Protein AF-A0A1G1RNY9-F1 (afdb_monomer_lite)

Foldseek 3Di:
DVVVVVVVVVVVVDDDVPLVVQLVVQLVVLVVLLVVCVVVVHDDPVLSVVSSVLSSLLSNLVVLQVCCLPVCQPPPVSLVVSLVSLVVVLVVCVVPHDPLQNVLSVVSNVSSPPVSVPNDDPVVSVVVSVVSVVSNVVSSVVRVD

Structure (mmCIF, N/CA/C/O backbone):
data_AF-A0A1G1RNY9-F1
#
_entry.id   AF-A0A1G1RNY9-F1
#
loop_
_atom_site.group_PDB
_atom_site.id
_atom_site.type_symbol
_atom_site.label_atom_id
_atom_site.label_alt_id
_atom_site.label_comp_id
_atom_site.label_asym_id
_atom_site.label_entity_id
_atom_site.label_seq_id
_atom_site.pdbx_PDB_ins_code
_atom_site.Cartn_x
_atom_site.Cartn_y
_atom_site.Cartn_z
_atom_site.occupancy
_atom_site.B_iso_or_equiv
_atom_site.auth_seq_id
_atom_site.auth_comp_id
_atom_site.auth_asym_id
_atom_site.auth_atom_id
_atom_site.pdbx_PDB_model_num
ATOM 1 N N . MET A 1 1 ? -31.100 11.028 -14.179 1.00 54.72 1 MET A N 1
ATOM 2 C CA . MET A 1 1 ? -31.527 11.177 -12.768 1.00 54.72 1 MET A CA 1
ATOM 3 C C . MET A 1 1 ? -32.074 9.906 -12.084 1.00 54.72 1 MET A C 1
ATOM 5 O O . MET A 1 1 ? -31.910 9.841 -10.874 1.00 54.72 1 MET A O 1
ATOM 9 N N . PRO A 1 2 ? -32.613 8.858 -12.756 1.00 57.78 2 PRO A N 1
ATOM 10 C CA . PRO A 1 2 ? -33.042 7.624 -12.059 1.00 57.78 2 PRO A CA 1
ATOM 11 C C . PRO A 1 2 ? -31.883 6.740 -11.557 1.00 57.78 2 PRO A C 1
ATOM 13 O O . PRO A 1 2 ? -32.004 6.052 -10.549 1.00 57.78 2 PRO A O 1
ATOM 16 N N . MET A 1 3 ? -30.730 6.781 -12.235 1.00 55.59 3 MET A N 1
ATOM 17 C CA . MET A 1 3 ? -29.576 5.925 -11.914 1.00 55.59 3 MET A CA 1
ATOM 18 C C . MET A 1 3 ? -28.816 6.337 -10.641 1.00 55.59 3 MET A C 1
ATOM 20 O O . MET A 1 3 ? -28.158 5.507 -10.019 1.00 55.59 3 MET A O 1
ATOM 24 N N . LEU A 1 4 ? -28.918 7.603 -10.221 1.00 61.19 4 LEU A N 1
ATOM 25 C CA . LEU A 1 4 ? -28.276 8.097 -8.996 1.00 61.19 4 LEU A CA 1
ATOM 26 C C . LEU A 1 4 ? -28.986 7.584 -7.739 1.00 61.19 4 LEU A C 1
ATOM 28 O O . LEU A 1 4 ? -28.325 7.192 -6.784 1.00 61.19 4 LEU A O 1
ATOM 32 N N . VAL A 1 5 ? -30.317 7.503 -7.764 1.00 63.72 5 VAL A N 1
ATOM 33 C CA . VAL A 1 5 ? -31.115 7.018 -6.627 1.00 63.72 5 VAL A CA 1
ATOM 34 C C . VAL A 1 5 ? -30.909 5.518 -6.414 1.00 63.72 5 VAL A C 1
ATOM 36 O O . VAL A 1 5 ? -30.759 5.078 -5.280 1.00 63.72 5 VAL A O 1
ATOM 39 N N . ILE A 1 6 ? -30.796 4.743 -7.498 1.00 59.25 6 ILE A N 1
ATOM 40 C CA . ILE A 1 6 ? -30.492 3.305 -7.438 1.00 59.25 6 ILE A CA 1
ATOM 41 C C . ILE A 1 6 ? -29.074 3.074 -6.894 1.00 59.25 6 ILE A C 1
ATOM 43 O O . ILE A 1 6 ? -28.884 2.230 -6.019 1.00 59.25 6 ILE A O 1
ATOM 47 N N . ASN A 1 7 ? -28.085 3.862 -7.330 1.00 56.06 7 ASN A N 1
ATOM 48 C CA . ASN A 1 7 ? -26.722 3.768 -6.797 1.00 56.06 7 ASN A CA 1
ATOM 49 C C . ASN A 1 7 ? -26.631 4.169 -5.320 1.00 56.06 7 ASN A C 1
ATOM 51 O O . ASN A 1 7 ? -25.933 3.504 -4.559 1.00 56.06 7 ASN A O 1
ATOM 55 N N . VAL A 1 8 ? -27.362 5.200 -4.887 1.00 62.81 8 VAL A N 1
ATOM 56 C CA . VAL A 1 8 ? -27.423 5.596 -3.471 1.00 62.81 8 VAL A CA 1
ATOM 57 C C . VAL A 1 8 ? -28.157 4.538 -2.641 1.00 62.81 8 VAL A C 1
ATOM 59 O O . VAL A 1 8 ? -27.695 4.187 -1.560 1.00 62.81 8 VAL A O 1
ATOM 62 N N . TYR A 1 9 ? -29.225 3.935 -3.166 1.00 63.81 9 TYR A N 1
ATOM 63 C CA . TYR A 1 9 ? -29.951 2.844 -2.509 1.00 63.81 9 TYR A CA 1
ATOM 64 C C . TYR A 1 9 ? -29.079 1.590 -2.311 1.00 63.81 9 TYR A C 1
ATOM 66 O O . TYR A 1 9 ? -29.070 1.009 -1.226 1.00 63.81 9 TYR A O 1
ATOM 74 N N . PHE A 1 10 ? -28.272 1.206 -3.309 1.00 56.22 10 PHE A N 1
ATOM 75 C CA . PHE A 1 10 ? -27.309 0.104 -3.171 1.00 56.22 10 PHE A CA 1
ATOM 76 C C . PHE A 1 10 ? -26.092 0.469 -2.306 1.00 56.22 10 PHE A C 1
ATOM 78 O O . PHE A 1 10 ? -25.581 -0.393 -1.590 1.00 56.22 10 PHE A O 1
ATOM 85 N N . ALA A 1 11 ? -25.655 1.733 -2.309 1.00 51.34 11 ALA A N 1
ATOM 86 C CA . ALA A 1 11 ? -24.594 2.223 -1.427 1.00 51.34 11 ALA A CA 1
ATOM 87 C C . ALA A 1 11 ? -25.014 2.213 0.054 1.00 51.34 11 ALA A C 1
ATOM 89 O O . ALA A 1 11 ? -24.195 1.925 0.926 1.00 51.34 11 ALA A O 1
ATOM 90 N N . LEU A 1 12 ? -26.297 2.452 0.339 1.00 56.03 12 LEU A N 1
ATOM 91 C CA . LEU A 1 12 ? -26.866 2.419 1.689 1.00 56.03 12 LEU A CA 1
ATOM 92 C C . LEU A 1 12 ? -27.082 0.991 2.226 1.00 56.03 12 LEU A C 1
ATOM 94 O O . LEU A 1 12 ? -27.196 0.806 3.437 1.00 56.03 12 LEU A O 1
ATOM 98 N N . ARG A 1 13 ? -27.084 -0.036 1.360 1.00 55.50 13 ARG A N 1
ATOM 99 C CA . ARG A 1 13 ? -27.417 -1.427 1.728 1.00 55.50 13 ARG A CA 1
ATOM 100 C C . ARG A 1 13 ? -26.232 -2.330 2.104 1.00 55.50 13 ARG A C 1
ATOM 102 O O . ARG A 1 13 ? -26.416 -3.537 2.178 1.00 55.50 13 ARG A O 1
ATOM 109 N N . ASN A 1 14 ? -25.047 -1.758 2.360 1.00 55.66 14 ASN A N 1
ATOM 110 C CA . ASN A 1 14 ? -23.977 -2.316 3.210 1.00 55.66 14 ASN A CA 1
ATOM 111 C C . AS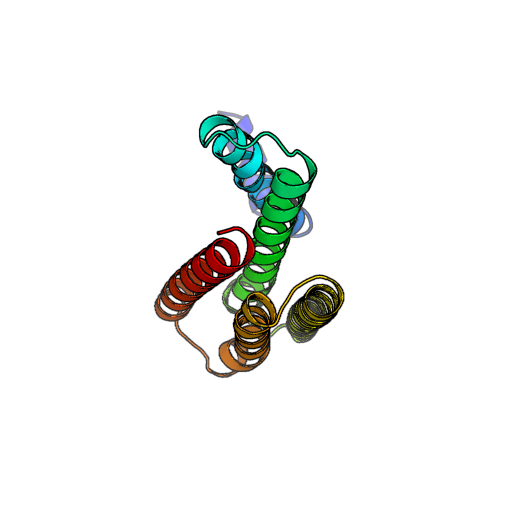N A 1 14 ? -23.900 -3.860 3.272 1.00 55.66 14 ASN A C 1
ATOM 113 O O . ASN A 1 14 ? -24.383 -4.399 4.264 1.00 55.66 14 ASN A O 1
ATOM 117 N N . GLN A 1 15 ? -23.242 -4.568 2.328 1.00 55.56 15 GLN A N 1
ATOM 118 C CA . GLN A 1 15 ? -22.526 -5.795 2.751 1.00 55.56 15 GLN A CA 1
ATOM 119 C C . GLN A 1 15 ? -21.467 -6.458 1.850 1.00 55.56 15 GLN A C 1
ATOM 121 O O . GLN A 1 15 ? -20.519 -6.947 2.450 1.00 55.56 15 GLN A O 1
ATOM 126 N N . GLU A 1 16 ? -21.468 -6.437 0.508 1.00 46.84 16 GLU A N 1
ATOM 127 C CA . GLU A 1 16 ? -20.471 -7.281 -0.225 1.00 46.84 16 GLU A CA 1
ATOM 128 C C . GLU A 1 16 ? -19.562 -6.577 -1.249 1.00 46.84 16 GLU A C 1
ATOM 130 O O . GLU A 1 16 ? -18.463 -7.049 -1.534 1.00 46.84 16 GLU A O 1
ATOM 135 N N . ARG A 1 17 ? -19.914 -5.382 -1.737 1.00 54.72 17 ARG A N 1
ATOM 136 C CA . ARG A 1 17 ? -19.133 -4.699 -2.790 1.00 54.72 17 ARG A CA 1
ATOM 137 C C . ARG A 1 17 ? -17.957 -3.842 -2.309 1.00 54.72 17 ARG A C 1
ATOM 139 O O . ARG A 1 17 ? -17.184 -3.387 -3.134 1.00 54.72 17 ARG A O 1
ATOM 146 N N . SER A 1 18 ? -17.751 -3.619 -1.008 1.00 73.12 18 SER A N 1
ATOM 147 C CA . SER A 1 18 ? -16.722 -2.642 -0.590 1.00 73.12 18 SER A CA 1
ATOM 148 C C . SER A 1 18 ? -15.277 -3.143 -0.704 1.00 73.12 18 SER A C 1
ATOM 150 O O . SER A 1 18 ? -14.403 -2.356 -1.022 1.00 73.12 18 SER A O 1
ATOM 152 N N . LEU A 1 19 ? -14.979 -4.414 -0.400 1.00 79.69 19 LEU A N 1
ATOM 153 C CA . LEU A 1 19 ? -13.601 -4.935 -0.481 1.00 79.69 19 LEU A CA 1
ATOM 154 C C . LEU A 1 19 ? -13.209 -5.264 -1.913 1.00 79.69 19 LEU A C 1
ATOM 156 O O . LEU A 1 19 ? -12.130 -4.881 -2.346 1.00 79.69 19 LEU A O 1
ATOM 160 N N . LEU A 1 20 ? -14.110 -5.914 -2.645 1.00 83.50 20 LEU A N 1
ATOM 161 C CA . LEU A 1 20 ? -13.889 -6.241 -4.047 1.00 83.50 20 LEU A CA 1
ATOM 162 C C . LEU A 1 20 ? -13.754 -4.977 -4.902 1.00 83.50 20 LEU A C 1
ATOM 164 O O . LEU A 1 20 ? -12.868 -4.932 -5.746 1.00 83.50 20 LEU A O 1
ATOM 168 N N . ASN A 1 21 ? -14.546 -3.927 -4.644 1.00 86.31 21 ASN A N 1
ATOM 169 C CA . ASN A 1 21 ? -14.378 -2.656 -5.354 1.00 86.31 21 ASN A CA 1
ATOM 170 C C . ASN A 1 21 ? -13.049 -1.977 -5.013 1.00 86.31 21 ASN A C 1
ATOM 172 O O . ASN A 1 21 ? -12.406 -1.450 -5.914 1.00 86.31 21 ASN A O 1
ATOM 176 N N . ASP A 1 22 ? -12.618 -2.007 -3.747 1.00 90.12 22 ASP A N 1
ATOM 177 C CA . ASP A 1 22 ? -11.312 -1.454 -3.376 1.00 90.12 22 ASP A CA 1
ATOM 178 C C . ASP A 1 22 ? -10.179 -2.228 -4.071 1.00 90.12 22 ASP A C 1
ATOM 180 O O . ASP A 1 22 ? -9.247 -1.618 -4.584 1.00 90.12 22 ASP A O 1
ATOM 184 N N . PHE A 1 23 ? -10.274 -3.558 -4.164 1.00 91.69 23 PHE A N 1
ATOM 185 C CA . PHE A 1 23 ? -9.294 -4.373 -4.891 1.00 91.69 23 PHE A CA 1
ATOM 186 C C . PHE A 1 23 ? -9.332 -4.139 -6.398 1.00 91.69 23 PHE A C 1
ATOM 188 O O . PHE A 1 23 ? -8.274 -4.071 -7.014 1.00 91.69 23 PHE A O 1
ATOM 195 N N . ALA A 1 24 ? -10.514 -3.969 -6.991 1.00 92.94 24 ALA A N 1
ATOM 196 C CA . ALA A 1 24 ? -10.652 -3.622 -8.401 1.00 92.94 24 ALA A CA 1
ATOM 197 C C . ALA A 1 24 ? -10.037 -2.247 -8.702 1.00 92.94 24 ALA A C 1
ATOM 199 O O . ALA A 1 24 ? -9.327 -2.098 -9.692 1.00 92.94 24 ALA A O 1
ATOM 200 N N . ALA A 1 25 ? -10.245 -1.264 -7.821 1.00 91.81 25 ALA A N 1
ATOM 201 C CA . ALA A 1 25 ? -9.629 0.051 -7.943 1.00 91.81 25 ALA A CA 1
ATOM 202 C C . ALA A 1 25 ? -8.101 -0.030 -7.803 1.00 91.81 25 ALA A C 1
ATOM 204 O O . ALA A 1 25 ? -7.382 0.505 -8.641 1.00 91.81 25 ALA A O 1
ATOM 205 N N . VAL A 1 26 ? -7.593 -0.748 -6.793 1.00 95.94 26 VAL A N 1
ATOM 206 C CA . VAL A 1 26 ? -6.148 -0.978 -6.623 1.00 95.94 26 VAL A CA 1
ATOM 207 C C . VAL A 1 26 ? -5.558 -1.674 -7.845 1.00 95.94 26 VAL A C 1
ATOM 209 O O . VAL A 1 26 ? -4.520 -1.242 -8.337 1.00 95.94 26 VAL A O 1
ATOM 212 N N . LEU A 1 27 ? -6.230 -2.703 -8.369 1.00 96.50 27 LEU A N 1
ATOM 213 C CA . LEU A 1 27 ? -5.826 -3.400 -9.586 1.00 96.50 27 LEU A CA 1
ATOM 214 C C . LEU A 1 27 ? -5.719 -2.417 -10.752 1.00 96.50 27 LEU A C 1
ATOM 216 O O . LEU A 1 27 ? -4.660 -2.317 -11.364 1.00 96.50 27 LEU A O 1
ATOM 220 N N . GLN A 1 28 ? -6.783 -1.652 -11.007 1.00 96.56 28 GLN A N 1
ATOM 221 C CA . GLN A 1 28 ? -6.839 -0.674 -12.090 1.00 96.56 28 GLN A CA 1
ATOM 222 C C . GLN A 1 28 ? -5.733 0.381 -11.974 1.00 96.56 28 GLN A C 1
ATOM 224 O O . GLN A 1 28 ? -5.083 0.686 -12.971 1.00 96.56 28 GLN A O 1
ATOM 229 N N . PHE A 1 29 ? -5.481 0.909 -10.774 1.00 95.62 29 PHE A N 1
ATOM 230 C CA . PHE A 1 29 ? -4.405 1.874 -10.564 1.00 95.62 29 PHE A CA 1
ATOM 231 C C . PHE A 1 29 ? -3.024 1.246 -1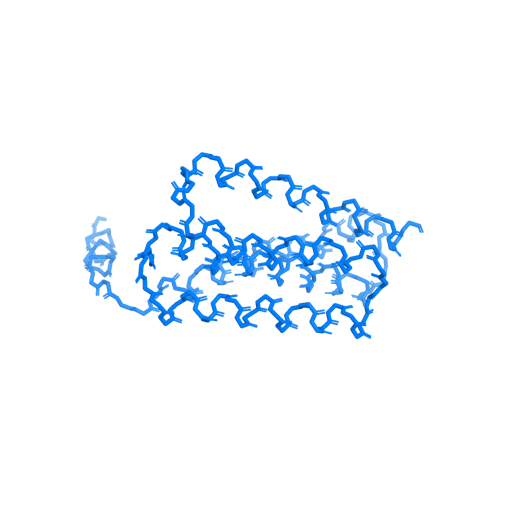0.733 1.00 95.62 29 PHE A C 1
ATOM 233 O O . PHE A 1 29 ? -2.154 1.874 -11.323 1.00 95.62 29 PHE A O 1
ATOM 240 N N . CYS A 1 30 ? -2.813 0.005 -10.290 1.00 97.69 30 CYS A N 1
ATOM 241 C CA . CYS A 1 30 ? -1.524 -0.670 -10.440 1.00 97.69 30 CYS A CA 1
ATOM 242 C C . CYS A 1 30 ? -1.196 -1.010 -11.899 1.00 97.69 30 CYS A C 1
ATOM 2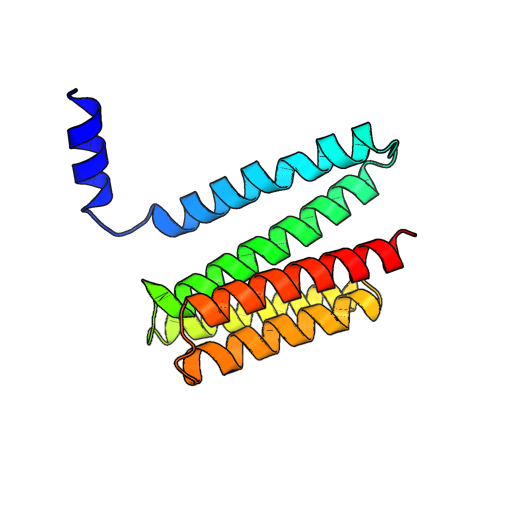44 O O . CYS A 1 30 ? -0.019 -1.091 -12.238 1.00 97.69 30 CYS A O 1
ATOM 246 N N . LEU A 1 31 ? -2.188 -1.153 -12.788 1.00 97.38 31 LEU A N 1
ATOM 247 C CA . LEU A 1 31 ? -1.937 -1.400 -14.216 1.00 97.38 31 LEU A CA 1
ATOM 248 C C . LEU A 1 31 ? -1.105 -0.293 -14.883 1.00 97.38 31 LEU A C 1
ATOM 250 O O . LEU A 1 31 ? -0.423 -0.568 -15.870 1.00 97.38 31 LEU A O 1
ATOM 254 N N . ILE A 1 32 ? -1.087 0.926 -14.324 1.00 97.12 32 ILE A N 1
ATOM 255 C CA . ILE A 1 32 ? -0.223 2.008 -14.816 1.00 97.12 32 ILE A CA 1
ATOM 256 C C . ILE A 1 32 ? 1.262 1.626 -14.789 1.00 97.12 32 ILE A C 1
ATOM 258 O O . ILE A 1 32 ? 2.024 2.128 -15.606 1.00 97.12 32 ILE A O 1
ATOM 262 N N . VAL A 1 33 ? 1.677 0.704 -13.909 1.00 96.88 33 VAL A N 1
ATOM 263 C CA . VAL A 1 33 ? 3.070 0.245 -13.796 1.00 96.88 33 VAL A CA 1
ATOM 264 C C . VAL A 1 33 ? 3.584 -0.308 -15.124 1.00 96.88 33 VAL A C 1
ATOM 266 O O . VAL A 1 33 ? 4.713 -0.004 -15.499 1.00 96.88 33 VAL A O 1
ATOM 269 N N . PHE A 1 34 ? 2.764 -1.051 -15.872 1.00 96.81 34 PHE A N 1
ATOM 270 C CA . PHE A 1 34 ? 3.165 -1.582 -17.178 1.00 96.81 34 PHE A CA 1
ATOM 271 C C . PHE A 1 34 ? 3.429 -0.465 -18.192 1.00 96.81 34 PHE A C 1
ATOM 273 O O . PHE A 1 34 ? 4.428 -0.501 -18.908 1.00 96.81 34 PHE A O 1
ATOM 280 N N . VAL A 1 35 ? 2.555 0.544 -18.218 1.00 96.69 35 VAL A N 1
ATOM 281 C CA . VAL A 1 35 ? 2.683 1.706 -19.108 1.00 96.69 35 VAL A CA 1
ATOM 282 C C . VAL A 1 35 ? 3.916 2.525 -18.729 1.00 96.69 35 VAL A C 1
ATOM 284 O O . VAL A 1 35 ? 4.741 2.821 -19.588 1.00 96.69 35 VAL A O 1
ATOM 287 N N . SER A 1 36 ? 4.084 2.833 -17.442 1.00 95.31 36 SER A N 1
ATOM 288 C CA . SER A 1 36 ? 5.230 3.586 -16.929 1.00 95.31 36 SER A CA 1
ATOM 289 C C . SER A 1 36 ? 6.556 2.869 -17.181 1.00 95.31 36 SER A C 1
ATOM 291 O O . SER A 1 36 ? 7.523 3.511 -17.577 1.00 95.31 36 SER A O 1
ATOM 293 N N . TYR A 1 37 ? 6.606 1.545 -16.999 1.00 96.06 37 TYR A N 1
ATOM 294 C CA . TYR A 1 37 ? 7.805 0.750 -17.269 1.00 96.06 37 TYR A CA 1
ATOM 295 C C . TYR A 1 37 ? 8.174 0.769 -18.755 1.00 96.06 37 TYR A C 1
ATOM 297 O O . TYR A 1 37 ? 9.337 0.974 -19.095 1.00 96.06 37 TYR A O 1
ATOM 305 N N . HIS A 1 38 ? 7.186 0.619 -19.642 1.00 95.56 38 HIS A N 1
ATOM 306 C CA . HIS A 1 38 ? 7.418 0.654 -21.083 1.00 95.56 38 HIS A CA 1
ATOM 307 C C . HIS A 1 38 ? 7.884 2.036 -21.567 1.00 95.56 38 HIS A C 1
ATOM 309 O O . HIS A 1 38 ? 8.871 2.134 -22.293 1.00 95.56 38 HIS A O 1
ATOM 315 N N . ILE A 1 39 ? 7.227 3.113 -21.117 1.00 96.44 39 ILE A N 1
ATOM 316 C CA . ILE A 1 39 ? 7.623 4.496 -21.445 1.00 96.44 39 ILE A CA 1
ATOM 317 C C . ILE A 1 39 ? 9.008 4.826 -20.868 1.00 96.44 39 ILE A C 1
ATOM 319 O O . ILE A 1 39 ? 9.774 5.555 -21.490 1.00 96.44 39 ILE A O 1
ATOM 323 N N . GLY A 1 40 ? 9.358 4.255 -19.713 1.00 93.25 40 GLY A N 1
ATOM 324 C CA . GLY A 1 40 ? 10.680 4.373 -19.095 1.00 93.25 40 GLY A CA 1
ATOM 325 C C . GLY A 1 40 ? 11.801 3.598 -19.801 1.00 93.25 40 GLY A C 1
ATOM 326 O O . GLY A 1 40 ? 12.905 3.542 -19.269 1.00 93.25 40 GLY A O 1
ATOM 327 N N . GLY A 1 41 ? 11.542 2.986 -20.963 1.00 93.62 41 GLY A N 1
ATOM 328 C CA . GLY A 1 41 ? 12.532 2.229 -21.739 1.00 93.62 41 GLY A CA 1
ATOM 329 C C . GLY A 1 41 ? 12.697 0.767 -21.312 1.00 93.62 41 GLY A C 1
ATOM 330 O O . GLY A 1 41 ? 13.566 0.066 -21.828 1.00 93.62 41 GLY A O 1
ATOM 331 N N . GLY A 1 42 ? 11.866 0.283 -20.388 1.00 92.44 42 GLY A N 1
ATOM 332 C CA . GLY A 1 42 ? 11.870 -1.104 -19.950 1.00 92.44 42 GLY A CA 1
ATOM 333 C C . GLY A 1 42 ? 11.334 -2.056 -21.024 1.00 92.44 42 GLY A C 1
ATOM 334 O O . GLY A 1 42 ? 10.237 -1.871 -21.554 1.00 92.44 42 GLY A O 1
ATOM 335 N N . SER A 1 43 ? 12.091 -3.113 -21.320 1.00 91.25 43 SER A N 1
ATOM 336 C CA . SER A 1 43 ? 11.744 -4.126 -22.333 1.00 91.25 43 SER A CA 1
ATOM 337 C C . SER A 1 43 ? 11.398 -5.498 -21.741 1.00 91.25 43 SER A C 1
ATOM 339 O O . SER A 1 43 ? 10.796 -6.334 -22.416 1.00 91.25 43 SER A O 1
ATOM 341 N N . HIS A 1 44 ? 11.728 -5.746 -20.470 1.00 94.50 44 HIS A N 1
ATOM 342 C CA . HIS A 1 44 ? 11.546 -7.051 -19.839 1.00 94.50 44 HIS A CA 1
ATOM 343 C C . HIS A 1 44 ? 10.184 -7.164 -19.149 1.00 94.50 44 HIS A C 1
ATOM 345 O O . HIS A 1 44 ? 9.972 -6.660 -18.045 1.00 94.50 44 HIS A O 1
ATOM 351 N N . PHE A 1 45 ? 9.268 -7.911 -19.768 1.00 93.19 45 PHE A N 1
ATOM 352 C CA . PHE A 1 45 ? 7.923 -8.138 -19.230 1.00 93.19 45 PHE A CA 1
ATOM 353 C C . PHE A 1 45 ? 7.923 -8.739 -17.812 1.00 93.19 45 PHE A C 1
ATOM 355 O O . PHE A 1 45 ? 7.085 -8.386 -16.986 1.00 93.19 45 PHE A O 1
ATOM 362 N N . GLN A 1 46 ? 8.890 -9.607 -17.502 1.00 94.81 46 GLN A N 1
ATOM 363 C CA . GLN A 1 46 ? 9.033 -10.231 -16.181 1.00 94.81 46 GLN A CA 1
ATOM 364 C C . GLN A 1 46 ? 9.280 -9.193 -15.076 1.00 94.81 46 GLN A C 1
ATOM 366 O O . GLN A 1 46 ? 8.687 -9.289 -14.003 1.00 94.81 46 GLN A O 1
ATOM 371 N N . ILE A 1 47 ? 10.102 -8.174 -15.353 1.00 94.81 47 ILE A N 1
ATOM 372 C CA . ILE A 1 47 ? 10.381 -7.081 -14.412 1.00 94.81 47 ILE A CA 1
ATOM 373 C C . ILE A 1 47 ? 9.130 -6.218 -14.245 1.00 94.81 47 ILE A C 1
ATOM 375 O O . ILE A 1 47 ? 8.728 -5.943 -13.118 1.00 94.81 47 ILE A O 1
ATOM 379 N N . ALA A 1 48 ? 8.459 -5.862 -15.344 1.00 96.25 48 ALA A N 1
ATOM 380 C CA . ALA A 1 48 ? 7.206 -5.106 -15.294 1.00 96.25 48 ALA A CA 1
ATOM 381 C C . ALA A 1 48 ? 6.145 -5.810 -14.430 1.00 96.25 48 ALA A C 1
ATOM 383 O O . ALA A 1 48 ? 5.498 -5.182 -13.591 1.00 96.25 48 ALA A O 1
ATOM 384 N N . PHE A 1 49 ? 6.005 -7.129 -14.596 1.00 96.94 49 PHE A N 1
ATOM 385 C CA . PHE A 1 49 ? 5.080 -7.937 -13.808 1.00 96.94 49 PHE A CA 1
ATOM 386 C C . PHE A 1 49 ? 5.491 -8.018 -12.333 1.00 96.94 49 PHE A C 1
ATOM 388 O O . PHE A 1 49 ? 4.633 -7.913 -11.460 1.00 96.94 49 PHE A O 1
ATOM 395 N N . ALA A 1 50 ? 6.786 -8.154 -12.036 1.00 95.81 50 ALA A N 1
ATOM 396 C CA . ALA A 1 50 ? 7.288 -8.141 -10.664 1.00 95.81 50 ALA A CA 1
ATOM 397 C C . ALA A 1 50 ? 7.013 -6.795 -9.970 1.00 95.81 50 ALA A C 1
ATOM 399 O O . ALA A 1 50 ? 6.515 -6.777 -8.846 1.00 95.81 50 ALA A O 1
ATOM 400 N N . LEU A 1 51 ? 7.262 -5.671 -10.651 1.00 96.50 51 LEU A N 1
ATOM 401 C CA . LEU A 1 51 ? 6.940 -4.329 -10.154 1.00 96.50 51 LEU A CA 1
ATOM 402 C C . LEU A 1 51 ? 5.438 -4.173 -9.901 1.00 96.50 51 LEU A C 1
ATOM 404 O O . LEU A 1 51 ? 5.031 -3.716 -8.832 1.00 96.50 51 LEU A O 1
ATOM 408 N N . PHE A 1 52 ? 4.611 -4.610 -10.854 1.00 97.81 52 PHE A N 1
ATOM 409 C CA . PHE A 1 52 ? 3.160 -4.621 -10.705 1.00 97.81 52 PHE A CA 1
ATOM 410 C C . PHE A 1 52 ? 2.730 -5.446 -9.486 1.00 97.81 52 PHE A C 1
ATOM 412 O O . PHE A 1 52 ? 1.938 -4.964 -8.678 1.00 97.81 52 PHE A O 1
ATOM 419 N N . ALA A 1 53 ? 3.270 -6.655 -9.316 1.00 97.44 53 ALA A N 1
ATOM 420 C CA . ALA A 1 53 ? 2.934 -7.537 -8.206 1.00 97.44 53 ALA A CA 1
ATOM 421 C C . ALA A 1 53 ? 3.312 -6.920 -6.851 1.00 97.44 53 ALA A C 1
ATOM 423 O O . ALA A 1 53 ? 2.494 -6.938 -5.931 1.00 97.44 53 ALA A O 1
ATOM 424 N N . ILE A 1 54 ? 4.504 -6.319 -6.735 1.00 96.62 54 ILE A N 1
ATOM 425 C CA . ILE A 1 54 ? 4.940 -5.625 -5.514 1.00 96.62 54 ILE A CA 1
ATOM 426 C C . ILE A 1 54 ? 3.996 -4.457 -5.199 1.00 96.62 54 ILE A C 1
ATOM 428 O O . ILE A 1 54 ? 3.490 -4.369 -4.079 1.00 96.62 54 ILE A O 1
ATOM 432 N N . CYS A 1 55 ? 3.710 -3.589 -6.178 1.00 97.06 55 CYS A N 1
ATOM 433 C CA . CYS A 1 55 ? 2.790 -2.462 -6.002 1.00 97.06 55 CYS A CA 1
ATOM 434 C C . CYS A 1 55 ? 1.389 -2.931 -5.596 1.00 97.06 55 CYS A C 1
ATOM 436 O O . CYS A 1 55 ? 0.815 -2.418 -4.634 1.00 97.06 55 CYS A O 1
ATOM 438 N N . PHE A 1 56 ? 0.851 -3.932 -6.291 1.00 98.12 56 PHE A N 1
ATOM 439 C CA . PHE A 1 56 ? -0.477 -4.468 -6.028 1.00 98.12 56 PHE A CA 1
ATOM 440 C C . PHE A 1 56 ? -0.577 -5.057 -4.618 1.00 98.12 56 PHE A C 1
ATOM 442 O O . PHE A 1 56 ? -1.468 -4.683 -3.854 1.00 98.12 56 PHE A O 1
ATOM 449 N N . LEU A 1 57 ? 0.367 -5.921 -4.231 1.00 97.94 57 LEU A N 1
ATOM 450 C CA . LEU A 1 57 ? 0.394 -6.533 -2.901 1.00 97.94 57 LEU A CA 1
ATOM 451 C C . LEU A 1 57 ? 0.564 -5.494 -1.786 1.00 97.94 57 LEU A C 1
ATOM 453 O O . LEU A 1 57 ? -0.080 -5.605 -0.737 1.00 97.94 57 LEU A O 1
ATOM 457 N N . TYR A 1 58 ? 1.387 -4.469 -2.012 1.00 97.56 58 TYR A N 1
ATOM 458 C CA . TYR A 1 58 ? 1.536 -3.349 -1.089 1.00 97.56 58 TYR A CA 1
ATOM 459 C C . TYR A 1 58 ? 0.202 -2.614 -0.880 1.00 97.56 58 TYR A C 1
ATOM 461 O O . TYR A 1 58 ? -0.279 -2.519 0.253 1.00 97.56 58 TYR A O 1
ATOM 469 N N . PHE A 1 59 ? -0.444 -2.158 -1.959 1.00 97.50 59 PHE A N 1
ATOM 470 C CA . PHE A 1 59 ? -1.681 -1.380 -1.857 1.00 97.50 59 PHE A CA 1
ATOM 471 C C . PHE A 1 59 ? -2.861 -2.202 -1.326 1.00 97.50 59 PHE A C 1
ATOM 473 O O . PHE A 1 59 ? -3.645 -1.691 -0.525 1.00 97.50 59 PHE A O 1
ATOM 480 N N . VAL A 1 60 ? -2.967 -3.486 -1.680 1.00 97.44 60 VAL A N 1
ATOM 481 C CA . VAL A 1 60 ? -3.953 -4.401 -1.079 1.00 97.44 60 VAL A CA 1
ATOM 482 C C . VAL A 1 60 ? -3.723 -4.536 0.431 1.00 97.44 60 VAL A C 1
ATOM 484 O O . VAL A 1 60 ? -4.676 -4.464 1.212 1.00 97.44 60 VAL A O 1
ATOM 487 N N . GLY A 1 61 ? -2.467 -4.650 0.874 1.00 96.81 61 GLY A N 1
ATOM 488 C CA . GLY A 1 61 ? -2.116 -4.651 2.297 1.00 96.81 61 GLY A CA 1
ATOM 489 C C . GLY A 1 61 ? -2.538 -3.367 3.007 1.00 96.81 61 GLY A C 1
ATOM 490 O O . GLY A 1 61 ? -3.131 -3.415 4.090 1.00 96.81 61 GLY A O 1
ATOM 491 N N . THR A 1 62 ? -2.326 -2.217 2.368 1.00 96.25 62 THR A N 1
ATOM 492 C CA . THR A 1 62 ? -2.808 -0.922 2.860 1.00 96.25 62 THR A CA 1
ATOM 493 C C . THR A 1 62 ? -4.335 -0.867 2.947 1.00 96.25 62 THR A C 1
ATOM 495 O O . THR A 1 62 ? -4.849 -0.367 3.945 1.00 96.25 62 THR A O 1
ATOM 498 N N . VAL A 1 63 ? -5.088 -1.445 2.000 1.00 95.62 63 VAL A N 1
ATOM 499 C CA . VAL A 1 63 ? -6.560 -1.542 2.104 1.00 95.62 63 VAL A CA 1
ATOM 500 C C . VAL A 1 63 ? -6.972 -2.305 3.365 1.00 95.62 63 VAL A C 1
ATOM 502 O O . VAL A 1 63 ? -7.834 -1.830 4.112 1.00 95.62 63 VAL A O 1
ATOM 505 N N . PHE A 1 64 ? -6.350 -3.455 3.648 1.00 95.75 64 PHE A N 1
ATOM 506 C CA . PHE A 1 64 ? -6.613 -4.204 4.882 1.00 95.75 64 PHE A CA 1
ATOM 507 C C . PHE A 1 64 ? -6.271 -3.387 6.131 1.00 95.75 64 PHE A C 1
ATOM 509 O O . PHE A 1 64 ? -7.083 -3.298 7.059 1.00 95.75 64 PHE A O 1
ATOM 516 N N . TYR A 1 65 ? -5.110 -2.739 6.145 1.00 95.44 65 TYR A N 1
ATOM 517 C CA . TYR A 1 65 ? -4.669 -1.916 7.265 1.00 95.44 65 TYR A CA 1
ATOM 518 C C . TYR A 1 65 ? -5.615 -0.729 7.521 1.00 95.44 65 TYR A C 1
ATOM 520 O O . TYR A 1 65 ? -6.145 -0.579 8.624 1.00 95.44 65 TYR A O 1
ATOM 528 N N . VAL A 1 66 ? -5.911 0.077 6.500 1.00 94.56 66 VAL A N 1
ATOM 529 C CA . VAL A 1 66 ? -6.776 1.262 6.614 1.00 94.56 66 VAL A CA 1
ATOM 530 C C . VAL A 1 66 ? -8.199 0.866 6.997 1.00 94.56 66 VAL A C 1
ATOM 532 O O . VAL A 1 66 ? -8.820 1.518 7.843 1.00 94.56 66 VAL A O 1
ATOM 535 N N . LYS A 1 67 ? -8.730 -0.236 6.449 1.00 93.06 67 LYS A N 1
ATOM 536 C CA . LYS A 1 67 ? -10.034 -0.747 6.890 1.00 93.06 67 LYS A CA 1
ATOM 537 C C . LYS A 1 67 ? -10.006 -1.165 8.350 1.00 93.06 67 LYS A C 1
ATOM 539 O O . LYS A 1 67 ? -10.948 -0.823 9.055 1.00 93.06 67 LYS A O 1
ATOM 544 N N . THR A 1 68 ? -8.946 -1.820 8.815 1.00 93.44 68 THR A N 1
ATOM 545 C CA . THR A 1 68 ? -8.773 -2.174 10.232 1.00 93.44 68 THR A CA 1
ATOM 546 C C . THR A 1 68 ? -8.745 -0.930 11.127 1.00 93.44 68 THR A C 1
ATOM 548 O O . THR A 1 68 ? -9.347 -0.941 12.196 1.00 93.44 68 THR A O 1
ATOM 551 N N . MET A 1 69 ? -8.120 0.161 10.675 1.00 93.69 69 MET A N 1
ATOM 552 C CA . MET A 1 69 ? -8.030 1.422 11.421 1.00 93.69 69 MET A CA 1
ATOM 553 C C . MET A 1 69 ? -9.352 2.202 11.486 1.00 93.69 69 MET A C 1
ATOM 555 O O . MET A 1 69 ? -9.683 2.760 12.532 1.00 93.69 69 MET A O 1
ATOM 559 N N . ILE A 1 70 ? -10.092 2.274 10.370 1.00 90.62 70 ILE A N 1
ATOM 560 C CA . ILE A 1 70 ? -11.219 3.208 10.199 1.00 90.62 70 ILE A CA 1
ATOM 561 C C . ILE A 1 70 ? -12.565 2.474 10.219 1.00 90.62 70 ILE A C 1
ATOM 563 O O . ILE A 1 70 ? -13.326 2.578 11.177 1.00 90.62 70 ILE A O 1
ATOM 567 N N . ARG A 1 71 ? -12.879 1.728 9.151 1.00 88.69 71 ARG A N 1
ATOM 568 C CA . ARG A 1 71 ? -14.226 1.167 8.904 1.00 88.69 71 ARG A CA 1
ATOM 569 C C . ARG A 1 71 ? -14.521 -0.114 9.689 1.00 88.69 71 ARG A C 1
ATOM 571 O O . ARG A 1 71 ? -15.677 -0.431 9.943 1.00 88.69 71 ARG A O 1
ATOM 578 N N . LYS A 1 72 ? -13.487 -0.882 10.025 1.00 89.44 72 LYS A N 1
ATOM 579 C CA . LYS A 1 72 ? -13.530 -2.156 10.761 1.00 89.44 72 LYS A CA 1
ATOM 580 C C . LYS A 1 72 ? -12.768 -2.046 12.086 1.0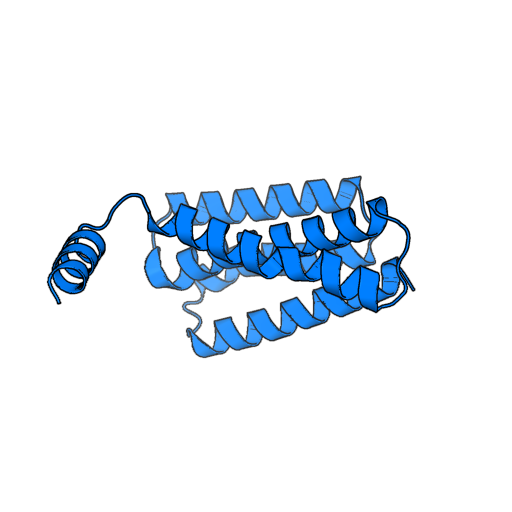0 89.44 72 LYS A C 1
ATOM 582 O O . LYS A 1 72 ? -12.264 -3.047 12.594 1.00 89.44 72 LYS A O 1
ATOM 587 N N . LYS A 1 73 ? -12.709 -0.836 12.654 1.00 88.88 73 LYS A N 1
ATOM 588 C CA . LYS A 1 73 ? -12.115 -0.575 13.968 1.00 88.88 73 LYS A CA 1
ATOM 589 C C . LYS A 1 73 ? -12.748 -1.486 15.024 1.00 88.88 73 LYS A C 1
ATOM 591 O O . LYS A 1 73 ? -13.956 -1.705 15.008 1.00 88.88 73 LYS A O 1
ATOM 596 N N . ASN A 1 74 ? -11.925 -2.043 15.911 1.00 89.44 74 ASN A N 1
ATOM 597 C CA . ASN A 1 74 ? -12.309 -3.016 16.947 1.00 89.44 74 ASN A CA 1
ATOM 598 C C . ASN A 1 74 ? -12.881 -4.359 16.437 1.00 89.44 74 ASN A C 1
ATOM 600 O O . ASN A 1 74 ? -13.286 -5.196 17.243 1.00 89.44 74 ASN A O 1
ATOM 604 N N . ASN A 1 75 ? -12.878 -4.637 15.127 1.00 91.62 75 ASN A N 1
ATOM 605 C CA . ASN A 1 75 ? -13.271 -5.948 14.613 1.00 91.62 75 ASN A CA 1
ATOM 606 C C . ASN A 1 75 ? -12.096 -6.938 14.691 1.00 91.62 75 ASN A C 1
ATOM 608 O O . ASN A 1 75 ? -11.217 -6.949 13.828 1.00 91.62 75 ASN A O 1
ATOM 612 N N . ARG A 1 76 ? -12.108 -7.814 15.705 1.00 93.62 76 ARG A N 1
ATOM 613 C CA . ARG A 1 76 ? -11.034 -8.795 15.946 1.00 93.62 76 ARG A CA 1
ATOM 614 C C . ARG A 1 76 ? -10.780 -9.733 14.761 1.00 93.62 76 ARG A C 1
ATOM 616 O O . ARG A 1 76 ? -9.624 -10.019 14.467 1.00 93.62 76 ARG A O 1
ATOM 623 N N . LYS A 1 77 ? -11.829 -10.196 14.068 1.00 92.62 77 LYS A N 1
ATOM 624 C CA . LYS A 1 77 ? -11.678 -11.095 12.908 1.00 92.62 77 LYS A CA 1
ATOM 625 C C . LYS A 1 77 ? -10.950 -10.387 11.764 1.00 92.62 77 LYS A C 1
ATOM 627 O O . LYS A 1 77 ? -10.017 -10.939 11.194 1.00 92.62 77 LYS A O 1
ATOM 632 N N . PHE A 1 78 ? -11.340 -9.146 11.474 1.00 91.19 78 PHE A N 1
ATOM 633 C CA . PHE A 1 78 ? -10.720 -8.354 10.412 1.00 91.19 78 PHE A CA 1
ATOM 634 C C . PHE A 1 78 ? -9.278 -7.940 10.754 1.00 91.19 78 PHE A C 1
ATOM 636 O O . PHE A 1 78 ? -8.412 -7.964 9.887 1.00 91.19 78 PHE A O 1
ATOM 643 N N . TYR A 1 79 ? -8.999 -7.647 12.028 1.00 94.56 79 TYR A N 1
ATOM 644 C CA . TYR A 1 79 ? -7.641 -7.397 12.521 1.00 94.56 79 TYR A CA 1
ATOM 645 C C . TYR A 1 79 ? -6.712 -8.601 12.301 1.00 94.56 79 TYR A C 1
ATOM 647 O O . TYR A 1 79 ? -5.622 -8.444 11.756 1.00 94.56 79 TYR A O 1
ATOM 655 N N . ILE A 1 80 ? -7.162 -9.811 12.661 1.00 96.25 80 ILE A N 1
ATOM 656 C CA . ILE A 1 80 ? -6.394 -11.047 12.439 1.00 96.25 80 ILE A CA 1
ATOM 657 C C . ILE A 1 80 ? -6.172 -11.284 10.942 1.00 96.25 80 ILE A C 1
ATOM 659 O O . ILE A 1 80 ? -5.058 -11.611 10.549 1.00 96.25 80 ILE A O 1
ATOM 663 N N . LEU A 1 81 ? -7.193 -11.064 10.107 1.00 95.44 81 LEU A N 1
ATOM 664 C CA . LEU A 1 81 ? -7.066 -11.182 8.652 1.00 95.44 81 LEU A CA 1
ATOM 665 C C . LEU A 1 81 ? -6.002 -10.225 8.095 1.00 95.44 81 LEU A C 1
ATOM 667 O O . LEU A 1 81 ? -5.167 -10.637 7.294 1.00 95.44 81 LEU A O 1
ATOM 671 N N . SER A 1 82 ? -5.995 -8.969 8.555 1.00 96.38 82 SER A N 1
ATOM 672 C CA . SER A 1 82 ? -4.978 -7.991 8.166 1.00 96.38 82 SER A CA 1
ATOM 673 C C . SER A 1 82 ? -3.580 -8.452 8.577 1.00 96.38 82 SER A C 1
ATOM 675 O O . SER A 1 82 ? -2.665 -8.386 7.764 1.00 96.38 82 SER A O 1
ATOM 677 N N . ILE A 1 83 ? -3.390 -8.939 9.806 1.00 98.00 83 ILE A N 1
ATOM 678 C CA . ILE A 1 83 ? -2.082 -9.448 10.249 1.00 98.00 83 ILE A CA 1
ATOM 679 C C . ILE A 1 83 ? -1.655 -10.654 9.417 1.00 98.00 83 ILE A C 1
ATOM 681 O O . ILE A 1 83 ? -0.529 -10.682 8.935 1.00 98.00 83 ILE A O 1
ATOM 685 N N . PHE A 1 84 ? -2.549 -11.622 9.218 1.00 98.12 84 PHE A N 1
ATOM 686 C CA . PHE A 1 84 ? -2.260 -12.825 8.444 1.00 98.12 84 PHE A CA 1
ATOM 687 C C . PHE A 1 84 ? -1.814 -12.483 7.019 1.00 98.12 84 PHE A C 1
ATOM 689 O O . PHE A 1 84 ? -0.807 -13.010 6.554 1.00 98.12 84 PHE A O 1
ATOM 696 N N . TYR A 1 85 ? -2.492 -11.532 6.367 1.00 98.19 85 TYR A N 1
ATOM 697 C CA . TYR A 1 85 ? -2.074 -11.015 5.065 1.00 98.19 85 TYR A CA 1
ATOM 698 C C . TYR A 1 85 ? -0.639 -10.467 5.093 1.00 98.19 85 TYR A C 1
ATOM 700 O O . TYR A 1 85 ? 0.164 -10.801 4.229 1.00 98.19 85 TYR A O 1
ATOM 708 N N . HIS A 1 86 ? -0.293 -9.652 6.096 1.00 98.38 86 HIS A N 1
ATOM 709 C CA . HIS A 1 86 ? 1.042 -9.051 6.190 1.00 98.38 86 HIS A CA 1
ATOM 710 C C . HIS A 1 86 ? 2.129 -10.076 6.566 1.00 98.38 86 HIS A C 1
ATOM 712 O O . HIS A 1 86 ? 3.266 -9.931 6.128 1.00 98.38 86 HIS A O 1
ATOM 718 N N . ILE A 1 87 ? 1.795 -11.125 7.326 1.00 98.56 87 ILE A N 1
ATOM 719 C CA . ILE A 1 87 ? 2.700 -12.257 7.583 1.00 98.56 87 ILE A CA 1
ATOM 720 C C . ILE A 1 87 ? 2.961 -13.022 6.287 1.00 98.56 87 ILE A C 1
ATOM 722 O O . ILE A 1 87 ? 4.113 -13.293 5.964 1.00 98.56 87 ILE A O 1
ATOM 726 N N . LEU A 1 88 ? 1.912 -13.342 5.525 1.00 98.25 88 LEU A N 1
ATOM 727 C CA . LEU A 1 88 ? 2.064 -14.032 4.246 1.00 98.25 88 LEU A CA 1
ATOM 728 C C . LEU A 1 88 ? 2.883 -13.190 3.262 1.00 98.25 88 LEU A C 1
ATOM 730 O O . LEU A 1 88 ? 3.772 -13.721 2.605 1.00 98.25 88 LEU A O 1
ATOM 734 N N . LEU A 1 89 ? 2.635 -11.877 3.215 1.00 98.12 89 LEU A N 1
ATOM 735 C CA . LEU A 1 89 ? 3.431 -10.945 2.424 1.00 98.12 89 LEU A CA 1
ATOM 736 C C . LEU A 1 89 ? 4.910 -11.003 2.825 1.00 98.12 89 LEU A C 1
ATOM 738 O O . LEU A 1 89 ? 5.758 -11.137 1.952 1.00 98.12 89 LEU A O 1
ATOM 742 N N . LEU A 1 90 ? 5.217 -10.977 4.126 1.00 98.25 90 LEU A N 1
ATOM 743 C CA . LEU A 1 90 ? 6.589 -11.094 4.622 1.00 98.25 90 LEU A CA 1
ATOM 744 C C . LEU A 1 90 ? 7.249 -12.414 4.209 1.00 98.25 90 LEU A C 1
ATOM 746 O O . LEU A 1 90 ? 8.379 -12.393 3.729 1.00 98.25 90 LEU A O 1
ATOM 750 N N . LEU A 1 91 ? 6.550 -13.542 4.350 1.00 98.00 91 LEU A N 1
ATOM 751 C CA . LEU A 1 91 ? 7.067 -14.856 3.956 1.00 98.00 91 LEU A CA 1
ATOM 752 C C . LEU A 1 91 ? 7.353 -14.929 2.451 1.00 98.00 91 LEU A C 1
ATOM 754 O O . LEU A 1 91 ? 8.412 -15.406 2.052 1.00 98.00 91 LEU A O 1
ATOM 758 N N . LEU A 1 92 ? 6.442 -14.415 1.619 1.00 96.81 92 LEU A N 1
ATOM 759 C CA . LEU A 1 92 ? 6.649 -14.338 0.172 1.00 96.81 92 LEU A CA 1
ATOM 760 C C . LEU A 1 92 ? 7.844 -13.438 -0.163 1.00 96.81 92 LEU A C 1
ATOM 762 O O . LEU A 1 92 ? 8.684 -13.808 -0.977 1.00 96.81 92 LEU A O 1
ATOM 766 N N . THR A 1 93 ? 7.970 -12.282 0.491 1.00 96.69 93 THR A N 1
ATOM 767 C CA . THR A 1 93 ? 9.113 -11.389 0.282 1.00 96.69 93 THR A CA 1
ATOM 768 C C . THR A 1 93 ? 10.433 -12.048 0.675 1.00 96.69 93 THR A C 1
ATOM 770 O O . THR A 1 93 ? 11.388 -11.947 -0.083 1.00 96.69 93 THR A O 1
ATOM 773 N N . MET A 1 94 ? 10.484 -12.768 1.799 1.00 96.69 94 MET A N 1
ATOM 774 C CA . MET A 1 94 ? 11.681 -13.505 2.227 1.00 96.69 94 MET A CA 1
ATOM 775 C C . MET A 1 94 ? 12.091 -14.610 1.245 1.00 96.69 94 MET A C 1
ATOM 777 O O . MET A 1 94 ? 13.275 -14.913 1.141 1.00 96.69 94 MET A O 1
ATOM 781 N N . LEU A 1 95 ? 11.130 -15.213 0.539 1.00 96.44 95 LEU A N 1
ATOM 782 C CA . LEU A 1 95 ? 11.396 -16.293 -0.410 1.00 96.44 95 LEU A CA 1
ATOM 783 C C . LEU A 1 95 ? 11.928 -15.785 -1.758 1.00 96.44 95 LEU A C 1
ATOM 785 O O . LEU A 1 95 ? 12.744 -16.459 -2.380 1.00 96.44 95 LEU A O 1
ATOM 789 N N . PHE A 1 96 ? 11.456 -14.622 -2.217 1.00 94.25 96 PHE A N 1
ATOM 790 C CA . PHE A 1 96 ? 11.695 -14.149 -3.587 1.00 94.25 96 PHE A CA 1
ATOM 791 C C . PHE A 1 96 ? 12.574 -12.895 -3.700 1.00 94.25 96 PHE A C 1
ATOM 793 O O . PHE A 1 96 ? 13.033 -12.594 -4.800 1.00 94.25 96 PHE A O 1
ATOM 800 N N . TYR A 1 97 ? 12.806 -12.149 -2.614 1.00 94.44 97 TYR A N 1
ATOM 801 C CA . TYR A 1 97 ? 13.459 -10.837 -2.666 1.00 94.44 97 TYR A CA 1
ATOM 802 C C . TYR A 1 97 ? 14.561 -10.664 -1.608 1.00 94.44 97 TYR A C 1
ATOM 804 O O . TYR A 1 97 ? 14.513 -11.277 -0.541 1.00 94.44 97 TYR A O 1
ATOM 812 N N . PRO A 1 98 ? 15.559 -9.796 -1.870 1.00 91.44 98 PRO A N 1
ATOM 813 C CA . PRO A 1 98 ? 16.647 -9.532 -0.934 1.00 91.44 98 PRO A CA 1
ATOM 814 C C . PRO A 1 98 ? 16.208 -8.669 0.262 1.00 91.44 98 PRO A C 1
ATOM 816 O O . PRO A 1 98 ? 15.117 -8.091 0.296 1.00 91.44 98 PRO A O 1
ATOM 819 N N . LEU A 1 99 ? 17.124 -8.514 1.227 1.00 90.19 99 LEU A N 1
ATOM 820 C CA . LEU A 1 99 ? 16.931 -7.760 2.477 1.00 90.19 99 LEU A CA 1
ATOM 821 C C . LEU A 1 99 ? 16.360 -6.347 2.287 1.00 90.19 99 LEU A C 1
ATOM 823 O O . LEU A 1 99 ? 15.578 -5.898 3.126 1.00 90.19 99 LEU A O 1
ATOM 827 N N . TYR A 1 100 ? 16.685 -5.677 1.178 1.00 93.12 100 TYR A N 1
ATOM 828 C CA . TYR A 1 100 ? 16.181 -4.339 0.865 1.00 93.12 100 TYR A CA 1
ATOM 829 C C . TYR A 1 100 ? 14.649 -4.255 0.839 1.00 93.12 100 TYR A C 1
ATOM 831 O O . TYR A 1 100 ? 14.106 -3.236 1.260 1.00 93.12 100 TYR A O 1
ATOM 839 N N . LEU A 1 101 ? 13.945 -5.310 0.401 1.00 93.12 101 LEU A N 1
ATOM 840 C CA . LEU A 1 101 ? 12.475 -5.360 0.414 1.00 93.12 101 LEU A CA 1
ATOM 841 C C . LEU A 1 101 ? 11.915 -6.008 1.687 1.00 93.12 101 LEU A C 1
ATOM 843 O O . LEU A 1 101 ? 10.787 -5.727 2.081 1.00 93.12 101 LEU A O 1
ATOM 847 N N . ILE A 1 102 ? 12.698 -6.836 2.377 1.00 95.25 102 ILE A N 1
ATOM 848 C CA . ILE A 1 102 ? 12.268 -7.473 3.629 1.00 95.25 102 ILE A CA 1
ATOM 849 C C . ILE A 1 102 ? 12.063 -6.419 4.727 1.00 95.25 102 ILE A C 1
ATOM 851 O O . ILE A 1 102 ? 11.043 -6.437 5.414 1.00 95.25 102 ILE A O 1
ATOM 855 N N . ILE A 1 103 ? 12.991 -5.465 4.863 1.00 95.12 103 ILE A N 1
ATOM 856 C CA . ILE A 1 103 ? 12.931 -4.400 5.879 1.00 95.12 103 ILE A CA 1
ATOM 857 C C . ILE A 1 103 ? 11.618 -3.592 5.820 1.00 95.12 103 ILE A C 1
ATOM 859 O O . ILE A 1 103 ? 10.927 -3.529 6.842 1.00 95.12 103 ILE A O 1
ATOM 863 N N . PRO A 1 104 ? 11.208 -2.997 4.679 1.00 96.12 104 PRO A N 1
ATOM 864 C CA . PRO A 1 104 ? 9.938 -2.281 4.612 1.00 96.12 104 PRO A CA 1
ATOM 865 C C . PRO A 1 104 ? 8.742 -3.187 4.890 1.00 96.12 104 PRO A C 1
ATOM 867 O O . PRO A 1 104 ? 7.822 -2.764 5.583 1.00 96.12 104 PRO A O 1
ATOM 870 N N . VAL A 1 105 ? 8.743 -4.442 4.434 1.00 97.31 105 VAL A N 1
ATOM 871 C CA . VAL A 1 105 ? 7.622 -5.360 4.695 1.00 97.31 105 VAL A CA 1
ATOM 872 C C . VAL A 1 105 ? 7.494 -5.696 6.185 1.00 97.31 105 VAL A C 1
ATOM 874 O O . VAL A 1 105 ? 6.374 -5.752 6.699 1.00 97.31 105 VAL A O 1
ATOM 877 N N . ILE A 1 106 ? 8.608 -5.817 6.917 1.00 97.88 106 ILE A N 1
ATOM 878 C CA . ILE A 1 106 ? 8.586 -5.926 8.385 1.00 97.88 106 ILE A CA 1
ATOM 879 C C . ILE A 1 106 ? 7.929 -4.685 9.001 1.00 97.88 106 ILE A C 1
ATOM 881 O O . ILE A 1 106 ? 7.086 -4.818 9.888 1.00 97.88 106 ILE A O 1
ATOM 885 N N . ILE A 1 107 ? 8.247 -3.482 8.514 1.00 97.31 107 ILE A N 1
ATOM 886 C CA . ILE A 1 107 ? 7.623 -2.236 8.988 1.00 97.31 107 ILE A CA 1
ATOM 887 C C . ILE A 1 107 ? 6.109 -2.243 8.722 1.00 97.31 107 ILE A C 1
ATOM 889 O O . ILE A 1 107 ? 5.337 -1.880 9.613 1.00 97.31 107 ILE A O 1
ATOM 893 N N . LEU A 1 108 ? 5.658 -2.723 7.557 1.00 97.62 108 LEU A N 1
ATOM 894 C CA . LEU A 1 108 ? 4.228 -2.864 7.251 1.00 97.62 108 LEU A CA 1
ATOM 895 C C . LEU A 1 108 ? 3.524 -3.844 8.197 1.00 97.62 108 LEU A C 1
ATOM 897 O O . LEU A 1 108 ? 2.404 -3.574 8.639 1.00 97.62 108 LEU A O 1
ATOM 901 N N . LEU A 1 109 ? 4.174 -4.962 8.538 1.00 98.12 109 LEU A N 1
ATOM 902 C CA . LEU A 1 109 ? 3.655 -5.925 9.508 1.00 98.12 109 LEU A CA 1
ATOM 903 C C . LEU A 1 109 ? 3.580 -5.316 10.915 1.00 98.12 109 LEU A C 1
ATOM 905 O O . LEU A 1 109 ? 2.530 -5.379 11.558 1.00 98.12 109 LEU A O 1
ATOM 909 N N . MET A 1 110 ? 4.656 -4.674 11.381 1.00 97.56 110 MET A N 1
ATOM 910 C CA . MET A 1 110 ? 4.679 -3.987 12.677 1.00 97.56 110 MET A CA 1
ATOM 911 C C . MET A 1 110 ? 3.569 -2.936 12.761 1.00 97.56 110 MET A C 1
ATOM 913 O O . MET A 1 110 ? 2.820 -2.895 13.738 1.00 97.56 110 MET A O 1
ATOM 917 N N . ARG A 1 111 ? 3.391 -2.141 11.701 1.00 95.44 111 ARG A N 1
ATOM 918 C CA . ARG A 1 111 ? 2.296 -1.174 11.572 1.00 95.44 111 ARG A CA 1
ATOM 919 C C . ARG A 1 111 ? 0.934 -1.840 11.702 1.00 95.44 111 ARG A C 1
ATOM 921 O O . ARG A 1 111 ? 0.108 -1.368 12.480 1.00 95.44 111 ARG A O 1
ATOM 928 N N . ALA A 1 112 ? 0.692 -2.926 10.969 1.00 96.12 112 ALA A N 1
ATOM 929 C CA . ALA A 1 112 ? -0.580 -3.641 11.011 1.00 96.12 112 ALA A CA 1
ATOM 930 C C . ALA A 1 112 ? -0.908 -4.176 12.419 1.00 96.12 112 ALA A C 1
ATOM 932 O O . ALA A 1 112 ? -2.079 -4.252 12.788 1.00 96.12 112 ALA A O 1
ATOM 933 N N . ILE A 1 113 ? 0.108 -4.498 13.228 1.00 96.81 113 ILE A N 1
ATOM 934 C CA . ILE A 1 113 ? -0.061 -4.985 14.602 1.00 96.81 113 ILE A CA 1
ATOM 935 C C . ILE A 1 113 ? -0.280 -3.835 15.593 1.00 96.81 113 ILE A C 1
ATOM 937 O O . ILE A 1 113 ? -1.184 -3.925 16.430 1.00 96.81 113 ILE A O 1
ATOM 941 N N . ILE A 1 114 ? 0.556 -2.795 15.529 1.00 95.94 114 ILE A N 1
ATOM 942 C CA . ILE A 1 114 ? 0.667 -1.754 16.560 1.00 95.94 114 ILE A CA 1
ATOM 943 C C . ILE A 1 114 ? -0.387 -0.664 16.362 1.00 95.94 114 ILE A C 1
ATOM 945 O O . ILE A 1 114 ? -1.115 -0.335 17.297 1.00 95.94 114 ILE A O 1
ATOM 949 N N . ALA A 1 115 ? -0.510 -0.112 15.154 1.00 94.00 115 ALA A N 1
ATOM 950 C CA . ALA A 1 115 ? -1.316 1.085 14.920 1.00 94.00 115 ALA A CA 1
ATOM 951 C C . ALA A 1 115 ? -2.818 0.926 15.251 1.00 94.00 115 ALA A C 1
ATOM 953 O O . ALA A 1 115 ? -3.384 1.846 15.849 1.00 94.00 115 ALA A O 1
ATOM 954 N N . PRO A 1 116 ? -3.473 -0.225 14.986 1.00 92.38 116 PRO A N 1
ATOM 955 C CA . PRO A 1 116 ? -4.865 -0.428 15.397 1.00 92.38 116 PRO A CA 1
ATOM 956 C C . PRO A 1 116 ? -5.086 -0.399 16.912 1.00 92.38 116 PRO A C 1
ATOM 958 O O . PRO A 1 116 ? -6.194 -0.107 17.357 1.00 92.38 116 PRO A O 1
ATOM 961 N N . LYS A 1 117 ? -4.045 -0.681 17.706 1.00 91.38 117 LYS A N 1
ATOM 962 C CA . LYS A 1 117 ? -4.105 -0.707 19.175 1.00 91.38 117 LYS A CA 1
ATOM 963 C C . LYS A 1 117 ? -3.828 0.652 19.815 1.00 91.38 117 LYS A C 1
ATOM 965 O O . LYS A 1 117 ? -4.229 0.869 20.950 1.00 91.38 117 LYS A O 1
ATOM 970 N N . THR A 1 118 ? -3.156 1.562 19.113 1.00 88.56 118 THR A N 1
ATOM 971 C CA . THR A 1 118 ? -2.719 2.853 19.671 1.00 88.56 118 THR A CA 1
ATOM 972 C C . THR A 1 118 ? -3.723 3.985 19.469 1.00 88.56 118 THR A C 1
ATOM 974 O O . THR A 1 118 ? -3.524 5.078 19.988 1.00 88.56 118 THR A O 1
ATOM 977 N N . GLY A 1 119 ? -4.798 3.761 18.705 1.00 83.25 119 GLY A N 1
ATOM 978 C CA . GLY A 1 119 ? -5.793 4.800 18.429 1.00 83.25 119 GLY A CA 1
ATOM 979 C C . GLY A 1 119 ? -5.256 5.954 17.575 1.00 83.25 119 GLY A C 1
ATOM 980 O O . GLY A 1 119 ? -5.767 7.068 17.675 1.00 83.25 119 GLY A O 1
ATOM 981 N N . LEU A 1 120 ? -4.236 5.699 16.743 1.00 89.12 120 LEU A N 1
ATOM 982 C CA . LEU A 1 120 ? -3.657 6.691 15.834 1.00 89.12 120 LEU A CA 1
ATOM 983 C C . LEU A 1 120 ? -4.734 7.410 15.009 1.00 89.12 120 LEU A C 1
ATOM 985 O O . LEU A 1 120 ? -5.650 6.786 14.468 1.00 89.12 120 LEU A O 1
ATOM 989 N N . SER A 1 121 ? -4.598 8.733 14.890 1.00 90.69 121 SER A N 1
ATOM 990 C CA . SER A 1 121 ? -5.513 9.541 14.087 1.00 90.69 121 SER A CA 1
ATOM 991 C C . SER A 1 121 ? -5.380 9.218 12.597 1.00 90.69 121 SER A C 1
ATOM 993 O O . SER A 1 121 ? -4.312 8.828 12.118 1.00 90.69 121 SER A O 1
ATOM 995 N N . VAL A 1 122 ? -6.464 9.433 11.846 1.00 89.19 122 VAL A N 1
ATOM 996 C CA . VAL A 1 122 ? -6.517 9.180 10.395 1.00 89.19 122 VAL A CA 1
ATOM 997 C C . VAL A 1 122 ? -5.414 9.941 9.654 1.00 89.19 122 VAL A C 1
ATOM 999 O O . VAL A 1 122 ? -4.746 9.368 8.800 1.00 89.19 122 VAL A O 1
ATOM 1002 N N . MET A 1 123 ? -5.153 11.194 10.037 1.00 91.56 123 MET A N 1
ATOM 1003 C CA . MET A 1 123 ? -4.093 12.013 9.441 1.00 91.56 123 MET A CA 1
ATOM 1004 C C . MET A 1 123 ? -2.699 11.409 9.656 1.00 91.56 123 MET A C 1
ATOM 1006 O O . MET A 1 123 ? -1.935 11.273 8.705 1.00 91.56 123 MET A O 1
ATOM 1010 N N . LYS A 1 124 ? -2.373 11.000 10.891 1.00 92.06 124 LYS A N 1
ATOM 1011 C CA . LYS A 1 124 ? -1.075 10.378 11.200 1.00 92.06 124 LYS A CA 1
ATOM 1012 C C . LYS A 1 124 ? -0.910 9.046 10.471 1.00 92.06 124 LYS A C 1
ATOM 1014 O O . LYS A 1 124 ? 0.171 8.759 9.972 1.00 92.06 124 LYS A O 1
ATOM 1019 N N . SER A 1 125 ? -1.986 8.263 10.378 1.00 92.06 125 SER A N 1
ATOM 1020 C CA . SER A 1 125 ? -2.012 7.023 9.598 1.00 92.06 125 SER A CA 1
ATOM 1021 C C . SER A 1 125 ? -1.720 7.294 8.117 1.00 92.06 125 SER A C 1
ATOM 1023 O O . SER A 1 125 ? -0.857 6.639 7.547 1.00 92.06 125 SER A O 1
ATOM 1025 N N . GLY A 1 126 ? -2.342 8.320 7.524 1.00 91.88 126 GLY A N 1
ATOM 1026 C CA . GLY A 1 126 ? -2.088 8.722 6.137 1.00 91.88 126 GLY A CA 1
ATOM 1027 C C . GLY A 1 126 ? -0.644 9.164 5.878 1.00 91.88 126 GLY A C 1
ATOM 1028 O O . GLY A 1 126 ? -0.034 8.711 4.915 1.00 91.88 126 GLY A O 1
ATOM 1029 N N . ILE A 1 127 ? -0.060 9.982 6.762 1.00 94.00 127 ILE A N 1
ATOM 1030 C CA . ILE A 1 127 ? 1.360 10.378 6.669 1.00 94.00 127 ILE A CA 1
ATOM 1031 C C . ILE A 1 127 ? 2.271 9.145 6.742 1.00 94.00 127 ILE A C 1
ATOM 1033 O O . ILE A 1 127 ? 3.245 9.041 5.998 1.00 94.00 127 ILE A O 1
ATOM 1037 N N . PHE A 1 128 ? 1.937 8.186 7.608 1.00 92.94 128 PHE A N 1
ATOM 1038 C CA . PHE A 1 128 ? 2.688 6.942 7.712 1.00 92.94 128 PHE A CA 1
ATOM 1039 C C . PHE A 1 128 ? 2.593 6.103 6.429 1.00 92.94 128 PHE A C 1
ATOM 1041 O O . PHE A 1 128 ? 3.594 5.530 6.005 1.00 92.94 128 PHE A O 1
ATOM 1048 N N . GLU A 1 129 ? 1.437 6.059 5.759 1.00 94.50 129 GLU A N 1
ATOM 1049 C CA . GLU A 1 129 ? 1.316 5.395 4.453 1.00 94.50 129 GLU A CA 1
ATOM 1050 C C . GLU A 1 129 ? 2.205 6.043 3.392 1.00 94.50 129 GLU A C 1
ATOM 1052 O O . GLU A 1 129 ? 2.902 5.328 2.676 1.00 94.50 129 GLU A O 1
ATOM 1057 N N . LEU A 1 130 ? 2.250 7.379 3.338 1.00 95.25 130 LEU A N 1
ATOM 1058 C CA . LEU A 1 130 ? 3.134 8.096 2.416 1.00 95.25 130 LEU A CA 1
ATOM 1059 C C . LEU A 1 130 ? 4.599 7.721 2.652 1.00 95.25 130 LEU A C 1
ATOM 1061 O O . LEU A 1 130 ? 5.295 7.349 1.708 1.00 95.25 130 LEU A O 1
ATOM 1065 N N . PHE A 1 131 ? 5.048 7.725 3.909 1.00 96.12 131 PHE A N 1
ATOM 1066 C CA . PHE A 1 131 ? 6.406 7.305 4.256 1.00 96.12 131 PHE A CA 1
ATOM 1067 C C . PHE A 1 131 ? 6.700 5.861 3.818 1.00 96.12 131 PHE A C 1
ATOM 1069 O O . PHE A 1 131 ? 7.734 5.601 3.209 1.00 96.12 131 PHE A O 1
ATOM 1076 N N . ASN A 1 132 ? 5.778 4.924 4.057 1.00 95.56 132 ASN A N 1
ATOM 1077 C CA . ASN A 1 132 ? 5.953 3.534 3.625 1.00 95.56 132 ASN A CA 1
ATOM 1078 C C . ASN A 1 132 ? 5.979 3.381 2.101 1.00 95.56 132 ASN A C 1
ATOM 1080 O O . ASN A 1 132 ? 6.716 2.540 1.594 1.00 95.56 132 ASN A O 1
ATOM 1084 N N . SER A 1 133 ? 5.191 4.176 1.374 1.00 95.62 133 SER A N 1
ATOM 1085 C CA . SER A 1 133 ? 5.185 4.142 -0.091 1.00 95.62 133 SER A CA 1
ATOM 1086 C C . SER A 1 133 ? 6.523 4.618 -0.666 1.00 95.62 133 SER A C 1
ATOM 1088 O O . SER A 1 133 ? 7.062 3.978 -1.566 1.00 95.62 133 SER A O 1
ATOM 1090 N N . LEU A 1 134 ? 7.115 5.666 -0.078 1.00 96.81 134 LEU A N 1
ATOM 1091 C CA . LEU A 1 134 ? 8.456 6.140 -0.427 1.00 96.81 134 LEU A CA 1
ATOM 1092 C C . LEU A 1 134 ? 9.522 5.103 -0.084 1.00 96.81 134 LEU A C 1
ATOM 1094 O O . LEU A 1 134 ? 10.406 4.846 -0.895 1.00 96.81 134 LEU A O 1
ATOM 1098 N N . LEU A 1 135 ? 9.422 4.478 1.090 1.00 96.19 135 LEU A N 1
ATOM 1099 C CA . LEU A 1 135 ? 10.353 3.433 1.495 1.00 96.19 135 LEU A CA 1
ATOM 1100 C C . LEU A 1 135 ? 10.308 2.242 0.526 1.00 96.19 135 LEU A C 1
ATOM 1102 O O . LEU A 1 135 ? 11.354 1.779 0.087 1.00 96.19 135 LEU A O 1
ATOM 1106 N N . MET A 1 136 ? 9.109 1.797 0.135 1.00 96.12 136 MET A N 1
ATOM 1107 C CA . MET A 1 136 ? 8.949 0.750 -0.875 1.00 96.12 136 MET A CA 1
ATOM 1108 C C . MET A 1 136 ? 9.518 1.157 -2.232 1.00 96.12 136 MET A C 1
ATOM 1110 O O . MET A 1 136 ? 10.209 0.358 -2.858 1.00 96.12 136 MET A O 1
ATOM 1114 N N . MET A 1 137 ? 9.282 2.395 -2.669 1.00 95.12 1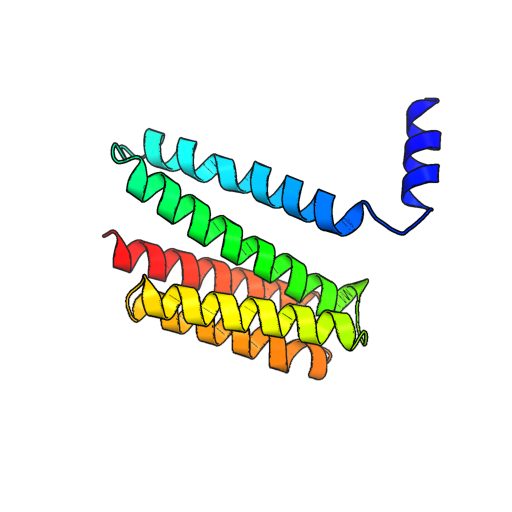37 MET A N 1
ATOM 1115 C CA . MET A 1 137 ? 9.852 2.916 -3.912 1.00 95.12 137 MET A CA 1
ATOM 1116 C C . MET A 1 137 ? 11.385 2.876 -3.888 1.00 95.12 137 MET A C 1
ATOM 1118 O O . MET A 1 137 ? 11.992 2.367 -4.825 1.00 95.12 137 MET A O 1
ATOM 1122 N N . ILE A 1 138 ? 12.012 3.354 -2.809 1.00 96.06 138 ILE A N 1
ATOM 1123 C CA . ILE A 1 138 ? 13.473 3.336 -2.650 1.00 96.06 138 ILE A CA 1
ATOM 1124 C C . ILE A 1 138 ? 13.994 1.895 -2.655 1.00 96.06 138 ILE A C 1
ATOM 1126 O O . ILE A 1 138 ? 14.940 1.595 -3.375 1.00 96.06 138 ILE A O 1
ATOM 1130 N N . SER A 1 139 ? 13.359 0.983 -1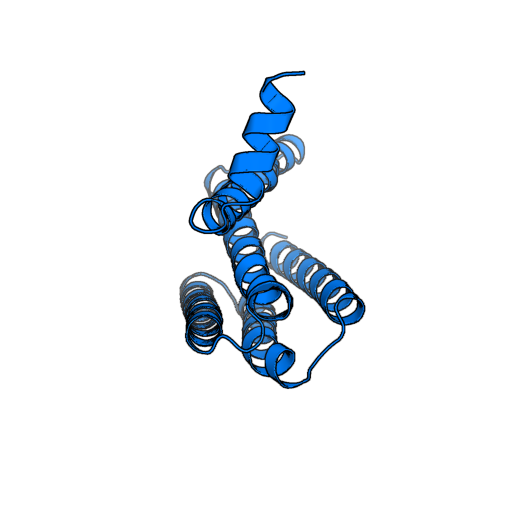.914 1.00 95.12 139 SER A N 1
ATOM 1131 C CA . SER A 1 139 ? 13.748 -0.432 -1.895 1.00 95.12 139 SER A CA 1
ATOM 1132 C C . SER A 1 139 ? 13.658 -1.090 -3.270 1.00 95.12 139 SER A C 1
ATOM 1134 O O . SER A 1 139 ? 14.528 -1.880 -3.618 1.00 95.12 139 SER A O 1
ATOM 1136 N N . ILE A 1 140 ? 12.632 -0.761 -4.060 1.00 94.25 140 ILE A N 1
ATOM 1137 C CA . ILE A 1 140 ? 12.493 -1.243 -5.438 1.00 94.25 140 ILE A CA 1
ATOM 1138 C C . ILE A 1 140 ? 13.619 -0.687 -6.311 1.00 94.25 140 ILE A C 1
ATOM 1140 O O . ILE A 1 140 ? 14.240 -1.458 -7.036 1.00 94.25 140 ILE A O 1
ATOM 1144 N N . ILE A 1 141 ? 13.913 0.615 -6.221 1.00 93.19 141 ILE A N 1
ATOM 1145 C CA . ILE A 1 141 ? 15.019 1.229 -6.968 1.00 93.19 141 ILE A CA 1
ATOM 1146 C C . ILE A 1 141 ? 16.321 0.493 -6.656 1.00 93.19 141 ILE A C 1
ATOM 1148 O O . ILE A 1 141 ? 16.974 0.056 -7.585 1.00 93.19 141 ILE A O 1
ATOM 1152 N N . MET A 1 142 ? 16.639 0.244 -5.384 1.00 93.50 142 MET A N 1
ATOM 1153 C CA . MET A 1 142 ? 17.865 -0.467 -4.989 1.00 93.50 142 MET A CA 1
ATOM 1154 C C . MET A 1 142 ? 17.959 -1.916 -5.499 1.00 93.50 142 MET A C 1
ATOM 1156 O O . MET A 1 142 ? 19.051 -2.475 -5.541 1.00 93.50 142 MET A O 1
ATOM 1160 N N . ILE A 1 143 ? 16.833 -2.558 -5.826 1.00 91.88 143 ILE A N 1
ATOM 1161 C CA . ILE A 1 143 ? 16.805 -3.940 -6.336 1.00 91.88 143 ILE A CA 1
ATOM 1162 C C . ILE A 1 143 ? 17.011 -3.987 -7.852 1.00 91.88 143 ILE A C 1
ATOM 1164 O O . ILE A 1 143 ? 17.561 -4.965 -8.353 1.00 91.88 143 ILE A O 1
ATOM 1168 N N . TYR A 1 144 ? 16.546 -2.965 -8.572 1.00 86.81 144 TYR A N 1
ATOM 1169 C CA . TYR A 1 144 ? 16.540 -2.930 -10.039 1.00 86.81 144 TYR A CA 1
ATOM 1170 C C . TYR A 1 144 ? 17.446 -1.840 -10.642 1.00 86.81 144 TYR A C 1
ATOM 1172 O O . TYR A 1 144 ? 17.414 -1.647 -11.858 1.00 86.81 144 TYR A O 1
ATOM 1180 N N . SER A 1 145 ? 18.205 -1.118 -9.812 1.00 81.69 145 SER A N 1
ATOM 1181 C CA . SER A 1 145 ? 19.257 -0.167 -10.202 1.00 81.69 145 SER A CA 1
ATOM 1182 C C . SER A 1 145 ? 20.533 -0.851 -10.661 1.00 81.69 145 SER A C 1
ATOM 1184 O O . SER A 1 145 ? 20.861 -1.902 -10.066 1.00 81.69 145 SER A O 1
#

Secondary structure (DSSP, 8-state):
-HHHHHHHHHHHT-SSHHHHHHHHHHHHHHTHHHHHHHHTT---HHHHHHHHHHHHHHHHHHHHHHHHHTTTTT-HHHHHHHHHHHHHHHHHHHHHS-HHHHHHHHHHHHHHHHHHHHT--HHHHHHHHHHHHHHHHHHHHHHH-

pLDDT: mean 89.8, std 12.65, range [46.84, 98.56]

Radius of gyration: 17.18 Å; chains: 1; bounding box: 52×28×42 Å

Sequence (145 aa):
MPMLVINVYFALRNQERSLLNDFAAVLQFCLIVFVSYHIGGGSHFQIAFALFAICFLYFVGTVFYVKTMIRKKNNRKFYILSIFYHILLLLLTMLFYPLYLIIPVIILLMRAIIAPKTGLSVMKSGIFELFNSLLMMISIIMIYS